Protein AF-A0A7X5N3T6-F1 (afdb_monomer_lite)

InterPro domains:
  IPR005828 Major facilitator, sugar transporter-like [PF00083] (1-88)
  IPR020846 Major facilitator superfamily domain [PS50850] (1-97)
  IPR036259 MFS transporter superfamily [G3DSA:1.20.1250.20] (1-96)
  IPR036259 MFS transporter superfamily [SSF103473] (2-94)
  IPR051084 Proton-coupled symporters [PTHR43528] (1-92)

Structure (mmCIF, N/CA/C/O backbone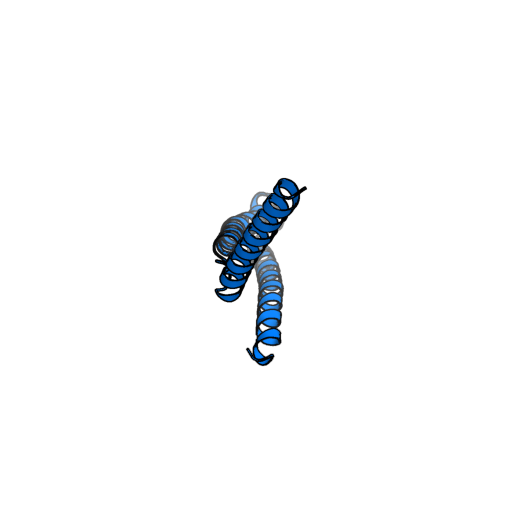):
data_AF-A0A7X5N3T6-F1
#
_entry.id   AF-A0A7X5N3T6-F1
#
loop_
_atom_site.group_PDB
_atom_site.id
_atom_site.type_symbol
_atom_site.label_atom_id
_atom_site.label_alt_id
_atom_site.label_comp_id
_atom_site.label_asym_id
_atom_site.label_entity_id
_atom_site.label_seq_id
_atom_site.pdbx_PDB_ins_code
_atom_site.Cartn_x
_atom_site.Cartn_y
_atom_site.Cartn_z
_atom_site.occupancy
_atom_site.B_iso_or_equiv
_atom_site.auth_seq_id
_atom_site.auth_comp_id
_atom_site.auth_asym_id
_atom_site.auth_atom_id
_atom_site.pdbx_PDB_model_num
ATOM 1 N N . ALA A 1 1 ? -9.650 -1.549 31.954 1.00 47.72 1 ALA A N 1
ATOM 2 C CA . ALA A 1 1 ? -8.711 -2.619 31.566 1.00 47.72 1 ALA A CA 1
ATOM 3 C C . ALA A 1 1 ? -7.387 -1.985 31.121 1.00 47.72 1 ALA A C 1
ATOM 5 O O . ALA A 1 1 ? -7.379 -1.242 30.154 1.00 47.72 1 ALA A O 1
ATOM 6 N N . THR A 1 2 ? -6.348 -2.196 31.932 1.00 45.53 2 THR A N 1
ATOM 7 C CA . THR A 1 2 ? -4.878 -2.061 31.778 1.00 45.53 2 THR A CA 1
ATOM 8 C C . THR A 1 2 ? -4.265 -1.271 30.593 1.00 45.53 2 THR A C 1
ATOM 10 O O . THR A 1 2 ? -4.344 -1.692 29.443 1.00 45.53 2 THR A O 1
ATOM 13 N N . ASP A 1 3 ? -3.499 -0.212 30.906 1.00 59.25 3 ASP A N 1
ATOM 14 C CA . ASP A 1 3 ? -2.739 0.697 30.008 1.00 59.25 3 ASP A CA 1
ATOM 15 C C . ASP A 1 3 ? -1.714 0.046 29.049 1.00 59.25 3 ASP A C 1
ATOM 17 O O . ASP A 1 3 ? -1.221 0.682 28.119 1.00 59.25 3 ASP A O 1
ATOM 21 N N . ARG A 1 4 ? -1.401 -1.242 29.222 1.00 57.84 4 ARG A N 1
ATOM 22 C CA . ARG A 1 4 ? -0.319 -1.948 28.509 1.00 57.84 4 ARG A CA 1
ATOM 23 C C . ARG A 1 4 ? -0.562 -2.140 27.002 1.00 57.84 4 ARG A C 1
ATOM 25 O O . ARG A 1 4 ? 0.394 -2.321 26.254 1.00 57.84 4 ARG A O 1
ATOM 32 N N . ASN A 1 5 ? -1.811 -2.066 26.540 1.00 56.88 5 ASN A N 1
ATOM 33 C CA . ASN A 1 5 ? -2.162 -2.339 25.140 1.00 56.88 5 ASN A CA 1
ATOM 34 C C . ASN A 1 5 ? -2.273 -1.075 24.267 1.00 56.88 5 ASN A C 1
ATOM 36 O O . ASN A 1 5 ? -2.332 -1.191 23.044 1.00 56.88 5 ASN A O 1
ATOM 40 N N . ARG A 1 6 ? -2.252 0.132 24.858 1.00 57.72 6 ARG A N 1
ATOM 41 C CA . ARG A 1 6 ? -2.415 1.398 24.111 1.00 57.72 6 ARG A CA 1
ATOM 42 C C . ARG A 1 6 ? -1.222 1.691 23.198 1.00 57.72 6 ARG A C 1
ATOM 44 O O . ARG A 1 6 ? -1.417 2.097 22.057 1.00 57.72 6 ARG A O 1
ATOM 51 N N . GLY A 1 7 ? -0.003 1.424 23.677 1.00 62.16 7 GLY A N 1
ATOM 52 C CA . GLY A 1 7 ? 1.223 1.569 22.883 1.00 62.16 7 GLY A CA 1
ATOM 53 C C . GLY A 1 7 ? 1.281 0.593 21.705 1.00 62.16 7 GLY A C 1
ATOM 54 O O . GLY A 1 7 ? 1.601 0.995 20.596 1.00 62.16 7 GLY A O 1
ATOM 55 N N . LEU A 1 8 ? 0.870 -0.663 21.915 1.00 63.00 8 LEU A N 1
ATOM 56 C CA . LEU A 1 8 ? 0.837 -1.689 20.866 1.00 63.00 8 LEU A CA 1
ATOM 57 C C . LEU A 1 8 ? -0.176 -1.362 19.760 1.00 63.00 8 LEU A C 1
ATOM 59 O O . LEU A 1 8 ? 0.124 -1.553 18.585 1.00 63.00 8 LEU A O 1
ATOM 63 N N . MET A 1 9 ? -1.347 -0.825 20.120 1.00 63.28 9 MET A N 1
ATOM 64 C CA . MET A 1 9 ? -2.363 -0.396 19.150 1.00 63.28 9 MET A CA 1
ATOM 65 C C . MET A 1 9 ? -1.886 0.799 18.310 1.00 63.28 9 MET A C 1
ATOM 67 O O . MET A 1 9 ? -2.110 0.820 17.102 1.00 63.28 9 MET A O 1
ATOM 71 N N . GLY A 1 10 ? -1.185 1.762 18.922 1.00 64.56 10 GLY A N 1
ATOM 72 C CA . GLY A 1 10 ? -0.584 2.891 18.203 1.00 64.56 10 GLY A CA 1
ATOM 73 C C . GLY A 1 10 ? 0.560 2.469 17.276 1.00 64.56 10 GLY A C 1
ATOM 74 O O . GLY A 1 10 ? 0.592 2.865 16.114 1.00 64.56 10 GLY A O 1
ATOM 75 N N . SER A 1 11 ? 1.460 1.600 17.745 1.00 76.06 11 SER A N 1
ATOM 76 C CA . SER A 1 11 ? 2.565 1.084 16.926 1.00 76.06 11 SER A CA 1
ATOM 77 C C . SER A 1 11 ? 2.089 0.256 15.730 1.00 76.06 11 SER A C 1
ATOM 79 O O . SER A 1 11 ? 2.737 0.280 14.688 1.00 76.06 11 SER A O 1
ATOM 81 N N . TRP A 1 12 ? 0.957 -0.447 15.840 1.00 74.56 12 TRP A N 1
ATOM 82 C CA . TRP A 1 12 ? 0.384 -1.203 14.721 1.00 74.56 12 TRP A CA 1
ATOM 83 C C . TRP A 1 12 ? -0.126 -0.294 13.597 1.00 74.56 12 TRP A C 1
ATOM 85 O O . TRP A 1 12 ? -0.015 -0.634 12.418 1.00 74.56 12 TRP A O 1
ATOM 95 N N . LEU A 1 13 ? -0.654 0.879 13.960 1.00 78.81 13 LEU A N 1
ATOM 96 C CA . LEU A 1 13 ? -1.088 1.895 13.005 1.00 78.81 13 LEU A CA 1
ATOM 97 C C . LEU A 1 13 ? 0.112 2.477 12.245 1.00 78.81 13 LEU A C 1
ATOM 99 O O . LEU A 1 13 ? 0.113 2.499 11.016 1.00 78.81 13 LEU A O 1
ATOM 103 N N . GLU A 1 14 ? 1.158 2.877 12.973 1.00 83.94 14 GLU A N 1
ATOM 104 C CA . GLU A 1 14 ? 2.406 3.390 12.389 1.00 83.94 14 GLU A CA 1
ATOM 105 C C . GLU A 1 14 ? 3.103 2.348 11.509 1.00 83.94 14 GLU A C 1
ATOM 107 O O . GLU A 1 14 ? 3.592 2.663 10.423 1.00 83.94 14 GLU A O 1
ATOM 112 N N . PHE A 1 15 ? 3.090 1.081 11.928 1.00 86.69 15 PHE A N 1
ATOM 113 C CA . P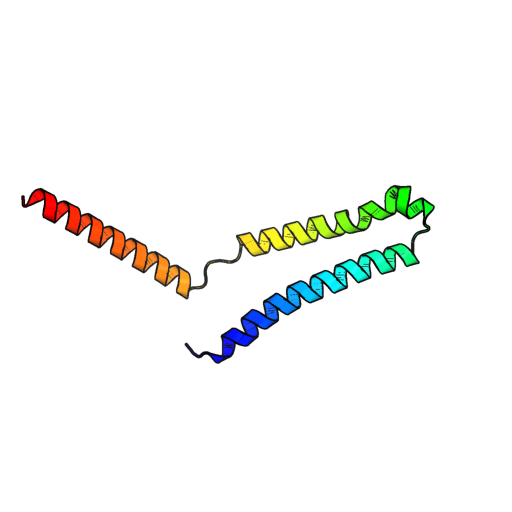HE A 1 15 ? 3.608 -0.020 11.123 1.00 86.69 15 PHE A CA 1
ATOM 114 C C . PHE A 1 15 ? 2.851 -0.168 9.797 1.00 86.69 15 PHE A C 1
ATOM 116 O O . PHE A 1 15 ? 3.478 -0.378 8.760 1.00 86.69 15 PHE A O 1
ATOM 123 N N . GLY A 1 16 ? 1.524 -0.011 9.802 1.00 86.25 16 GLY A N 1
ATOM 124 C CA . GLY A 1 16 ? 0.719 -0.006 8.579 1.00 86.25 16 GLY A CA 1
ATOM 125 C C . GLY A 1 16 ? 1.104 1.131 7.629 1.00 86.25 16 GLY A C 1
ATOM 126 O O . GLY A 1 16 ? 1.280 0.903 6.432 1.00 86.25 16 GLY A O 1
ATOM 127 N N . THR A 1 17 ? 1.304 2.336 8.164 1.00 88.38 17 THR A N 1
ATOM 128 C CA . THR A 1 17 ? 1.710 3.515 7.383 1.00 88.38 17 THR A CA 1
ATOM 129 C C . THR A 1 17 ? 3.107 3.345 6.780 1.00 88.38 17 THR A C 1
ATOM 131 O O . THR A 1 17 ? 3.285 3.497 5.570 1.00 88.38 17 THR A O 1
ATOM 134 N N . LEU A 1 18 ? 4.095 2.967 7.597 1.00 92.88 18 LEU A N 1
ATOM 135 C CA . LEU A 1 18 ? 5.466 2.713 7.142 1.00 92.88 18 LEU A CA 1
ATOM 136 C C . LEU A 1 18 ? 5.528 1.547 6.150 1.00 92.88 18 LEU A C 1
ATOM 138 O O . LEU A 1 18 ? 6.197 1.648 5.122 1.00 92.88 18 LEU A O 1
ATOM 142 N N . GLY A 1 19 ? 4.794 0.467 6.420 1.00 93.50 19 GLY A N 1
ATOM 143 C CA . GLY A 1 19 ? 4.672 -0.672 5.516 1.00 93.50 19 GLY A CA 1
ATOM 144 C C . GLY A 1 19 ? 4.098 -0.269 4.158 1.00 93.50 19 GLY A C 1
ATOM 145 O O . GLY A 1 19 ? 4.639 -0.661 3.124 1.00 93.50 19 GLY A O 1
ATOM 146 N N . GLY A 1 20 ? 3.063 0.576 4.147 1.00 91.31 20 GLY A N 1
ATOM 147 C CA . GLY A 1 20 ? 2.487 1.138 2.925 1.00 91.31 20 GLY A CA 1
ATOM 148 C C . GLY A 1 20 ? 3.486 1.981 2.129 1.00 91.31 20 GLY A C 1
ATOM 149 O O . GLY A 1 20 ? 3.605 1.807 0.915 1.00 91.31 20 GLY A O 1
ATOM 150 N N . TYR A 1 21 ? 4.261 2.839 2.800 1.00 93.94 21 TYR A N 1
ATOM 151 C CA . TYR A 1 21 ? 5.303 3.630 2.139 1.00 93.94 21 TYR A CA 1
ATOM 152 C C . TYR A 1 21 ? 6.399 2.763 1.523 1.00 93.94 21 TYR A C 1
ATOM 154 O O . TYR A 1 21 ? 6.769 2.976 0.366 1.00 93.94 21 TYR A O 1
ATOM 162 N N . ILE A 1 22 ? 6.888 1.762 2.259 1.00 96.12 22 ILE A N 1
ATOM 163 C CA . ILE A 1 22 ? 7.913 0.837 1.763 1.00 96.12 22 ILE A CA 1
ATOM 164 C C . ILE A 1 22 ? 7.379 0.052 0.562 1.00 96.12 22 ILE A C 1
ATOM 166 O O . ILE A 1 22 ? 8.065 -0.039 -0.454 1.00 96.12 22 ILE A O 1
ATOM 170 N N . ALA A 1 23 ? 6.150 -0.464 0.633 1.00 94.06 23 ALA A N 1
ATOM 171 C CA . ALA A 1 23 ? 5.518 -1.170 -0.479 1.00 94.06 23 ALA A CA 1
ATOM 172 C C . ALA A 1 23 ? 5.352 -0.278 -1.722 1.00 94.06 23 ALA A C 1
ATOM 174 O O . ALA A 1 23 ? 5.631 -0.720 -2.840 1.00 94.06 23 ALA A O 1
ATOM 175 N N . GLY A 1 24 ? 4.952 0.985 -1.542 1.00 93.81 24 GLY A N 1
ATOM 176 C CA . GLY A 1 24 ? 4.847 1.956 -2.632 1.00 93.81 24 GLY A CA 1
ATOM 177 C C . GLY A 1 24 ? 6.200 2.234 -3.293 1.00 93.81 24 GLY A C 1
ATOM 178 O O . GLY A 1 24 ? 6.334 2.108 -4.512 1.00 93.81 24 GLY A O 1
ATOM 179 N N . ALA A 1 25 ? 7.223 2.533 -2.490 1.00 94.19 25 ALA A N 1
ATOM 180 C CA . ALA A 1 25 ? 8.580 2.774 -2.978 1.00 94.19 25 ALA A CA 1
ATOM 181 C C . ALA A 1 25 ? 9.168 1.541 -3.684 1.00 94.19 25 ALA A C 1
ATOM 183 O O . ALA A 1 25 ? 9.728 1.661 -4.776 1.00 94.19 25 ALA A O 1
ATOM 184 N N . ALA A 1 26 ? 9.002 0.349 -3.106 1.00 95.12 26 ALA A N 1
ATOM 185 C CA . ALA A 1 26 ? 9.444 -0.908 -3.703 1.00 95.12 26 ALA A CA 1
ATOM 186 C C . ALA A 1 26 ? 8.763 -1.167 -5.054 1.00 95.12 26 ALA A C 1
ATOM 188 O O . ALA A 1 26 ? 9.439 -1.516 -6.019 1.00 95.12 26 ALA A O 1
ATOM 189 N N . THR A 1 27 ? 7.452 -0.927 -5.152 1.00 94.38 27 THR A N 1
ATOM 190 C CA . THR A 1 27 ? 6.698 -1.084 -6.406 1.00 94.38 27 THR A CA 1
ATOM 191 C C . THR A 1 27 ? 7.278 -0.205 -7.512 1.00 94.38 27 THR A C 1
ATOM 193 O O . THR A 1 27 ? 7.589 -0.702 -8.592 1.00 94.38 27 THR A O 1
ATOM 196 N N . VAL A 1 28 ? 7.486 1.088 -7.237 1.00 91.88 28 VAL A N 1
ATOM 197 C CA . VAL A 1 28 ? 8.073 2.028 -8.210 1.00 91.88 28 VAL A CA 1
ATOM 198 C C . VAL A 1 28 ? 9.508 1.634 -8.570 1.00 91.88 28 VAL A C 1
ATOM 200 O O . VAL A 1 28 ? 9.893 1.705 -9.735 1.00 91.88 28 VAL A O 1
ATOM 203 N N . THR A 1 29 ? 10.283 1.165 -7.591 1.00 94.88 29 THR A N 1
ATOM 204 C CA . THR A 1 29 ? 11.676 0.738 -7.789 1.00 94.88 29 THR A CA 1
ATOM 205 C C . THR A 1 29 ? 11.757 -0.463 -8.728 1.00 94.88 29 THR A C 1
ATOM 207 O O . THR A 1 29 ? 12.502 -0.434 -9.705 1.00 94.88 29 THR A O 1
ATOM 210 N N . VAL A 1 30 ? 10.942 -1.495 -8.491 1.00 95.00 30 VAL A N 1
ATOM 211 C CA . VAL A 1 30 ? 10.844 -2.667 -9.376 1.00 95.00 30 VAL A CA 1
ATOM 212 C C . VAL A 1 30 ? 10.430 -2.243 -10.781 1.00 95.00 30 VAL A C 1
ATOM 214 O O . VAL A 1 30 ? 10.990 -2.726 -11.764 1.00 95.00 30 VAL A O 1
ATOM 217 N N . LEU A 1 31 ? 9.496 -1.301 -10.893 1.00 93.75 31 LEU A N 1
ATOM 218 C CA . LEU A 1 31 ? 9.038 -0.795 -12.180 1.00 93.75 31 LEU A CA 1
ATOM 219 C C . LEU A 1 31 ? 10.158 -0.082 -12.958 1.00 93.75 31 LEU A C 1
ATOM 221 O O . LEU A 1 31 ? 10.330 -0.321 -14.148 1.00 93.75 31 LEU A O 1
ATOM 225 N N . HIS A 1 32 ? 10.969 0.729 -12.275 1.00 92.38 32 HIS A N 1
ATOM 226 C CA . HIS A 1 32 ? 12.157 1.364 -12.853 1.00 92.38 32 HIS A CA 1
ATOM 227 C C . HIS A 1 32 ? 13.230 0.355 -13.292 1.00 92.38 32 HIS A C 1
ATOM 229 O O . HIS A 1 32 ? 13.941 0.607 -14.259 1.00 92.38 32 HIS A O 1
ATOM 235 N N . MET A 1 33 ? 13.364 -0.775 -12.592 1.00 94.00 33 MET A N 1
ATOM 236 C CA . MET A 1 33 ? 14.341 -1.816 -12.940 1.00 94.00 33 MET A CA 1
ATOM 237 C C . MET A 1 33 ? 13.880 -2.715 -14.092 1.00 94.00 33 MET A C 1
ATOM 239 O O . MET A 1 33 ? 14.711 -3.301 -14.781 1.00 94.00 33 MET A O 1
ATOM 243 N N . THR A 1 34 ? 12.569 -2.861 -14.281 1.00 93.50 34 THR A N 1
ATOM 244 C CA . THR A 1 34 ? 11.982 -3.808 -15.244 1.00 93.50 34 THR A CA 1
ATOM 245 C C . THR A 1 34 ? 11.551 -3.153 -16.550 1.00 93.50 34 THR A C 1
ATOM 247 O O . THR A 1 34 ? 11.453 -3.838 -17.567 1.00 93.50 34 THR A O 1
ATOM 250 N N . VAL A 1 35 ? 11.301 -1.842 -16.543 1.00 92.81 35 VAL A N 1
ATOM 251 C CA . VAL A 1 35 ? 10.698 -1.118 -17.663 1.00 92.81 35 VAL A CA 1
ATOM 252 C C . VAL A 1 35 ? 11.589 0.052 -18.081 1.00 92.81 35 VAL A C 1
ATOM 254 O O . VAL A 1 35 ? 12.108 0.791 -17.247 1.00 92.81 35 VAL A O 1
ATOM 257 N N . THR A 1 36 ? 11.759 0.250 -19.389 1.00 92.06 36 THR A N 1
ATOM 258 C CA . THR A 1 36 ? 12.519 1.396 -19.919 1.00 92.06 36 THR A CA 1
ATOM 259 C C . THR A 1 36 ? 11.751 2.710 -19.752 1.00 92.06 36 THR A C 1
ATOM 261 O O . THR A 1 36 ? 10.527 2.718 -19.629 1.00 92.06 36 THR A O 1
ATOM 264 N N . GLN A 1 37 ? 12.443 3.851 -19.820 1.00 89.81 37 GLN A N 1
ATOM 265 C CA . GLN A 1 37 ? 11.805 5.166 -19.676 1.00 89.81 37 GLN A CA 1
ATOM 266 C C . GLN A 1 37 ? 10.686 5.409 -20.706 1.00 89.81 37 GLN A C 1
ATOM 268 O O . GLN A 1 37 ? 9.646 5.965 -20.362 1.00 89.81 37 GLN A O 1
ATOM 273 N N . ALA A 1 38 ? 10.858 4.938 -21.945 1.00 91.88 38 ALA A N 1
ATOM 274 C CA . ALA A 1 38 ? 9.832 5.043 -22.982 1.00 91.88 38 ALA A CA 1
ATOM 275 C C . ALA A 1 38 ? 8.575 4.228 -22.631 1.00 91.88 38 ALA A C 1
ATOM 277 O O . ALA A 1 38 ? 7.460 4.734 -22.712 1.00 91.88 38 ALA A O 1
ATOM 278 N N . GLN A 1 39 ? 8.751 2.990 -22.168 1.00 91.62 39 GLN A N 1
ATOM 279 C CA . GLN A 1 39 ? 7.642 2.124 -21.759 1.00 91.62 39 GLN A CA 1
ATOM 280 C C . GLN A 1 39 ? 6.970 2.600 -20.458 1.00 91.62 39 GLN A C 1
ATOM 282 O O . GLN A 1 39 ? 5.764 2.421 -20.287 1.00 91.62 39 GLN A O 1
ATOM 287 N N . MET A 1 40 ? 7.723 3.233 -19.552 1.00 93.25 40 MET A N 1
ATOM 288 C CA . MET A 1 40 ? 7.180 3.854 -18.342 1.00 93.25 40 MET A CA 1
ATOM 289 C C . MET A 1 40 ? 6.172 4.957 -18.682 1.00 93.25 40 MET A C 1
ATOM 291 O O . MET A 1 40 ? 5.097 5.005 -18.082 1.00 93.25 40 MET A O 1
ATOM 295 N N . LEU A 1 41 ? 6.510 5.812 -19.655 1.00 91.56 41 LEU A N 1
ATOM 296 C CA . LEU A 1 41 ? 5.650 6.900 -20.134 1.00 91.56 41 LEU A CA 1
ATOM 297 C C . LEU A 1 41 ? 4.437 6.386 -20.917 1.00 91.56 41 LEU A C 1
ATOM 299 O O . LEU A 1 41 ? 3.359 6.966 -20.818 1.00 91.56 41 LEU A O 1
ATOM 303 N N . ASP A 1 42 ? 4.604 5.289 -21.652 1.00 94.44 42 ASP A N 1
ATOM 304 C CA . ASP A 1 42 ? 3.534 4.677 -22.437 1.00 94.44 42 ASP A CA 1
ATOM 305 C C . ASP A 1 42 ? 2.482 3.993 -21.539 1.00 94.44 42 ASP A C 1
ATOM 307 O O . ASP A 1 42 ? 1.301 4.363 -21.525 1.00 94.44 42 ASP A O 1
ATOM 311 N N . TRP A 1 43 ? 2.912 3.038 -20.706 1.00 91.62 43 TRP A N 1
ATOM 312 C CA . TRP A 1 43 ? 1.992 2.218 -19.907 1.00 91.62 43 TRP A CA 1
ATOM 313 C C . TRP A 1 43 ? 2.452 1.928 -18.476 1.00 91.62 43 TRP A C 1
ATOM 315 O O . TRP A 1 43 ? 1.597 1.674 -17.622 1.00 91.62 43 TRP A O 1
ATOM 325 N N . GLY A 1 44 ? 3.757 1.972 -18.184 1.00 91.25 44 GLY A N 1
ATOM 326 C CA . GLY A 1 44 ? 4.295 1.553 -16.885 1.00 91.25 44 GLY A CA 1
ATOM 327 C C . GLY A 1 44 ? 3.677 2.314 -15.710 1.00 91.25 44 GLY A C 1
ATOM 328 O O . GLY A 1 44 ? 3.306 1.703 -14.707 1.00 91.25 44 GLY A O 1
ATOM 329 N N . TRP A 1 45 ? 3.433 3.618 -15.867 1.00 91.69 45 TRP A N 1
ATOM 330 C CA . TRP A 1 45 ? 2.815 4.454 -14.831 1.00 91.69 45 TRP A CA 1
ATOM 331 C C . TRP A 1 45 ? 1.448 3.953 -14.338 1.00 91.69 45 TRP A C 1
ATOM 333 O O . TRP A 1 45 ? 1.022 4.342 -13.255 1.00 91.69 45 TRP A O 1
ATOM 343 N N . ARG A 1 46 ? 0.752 3.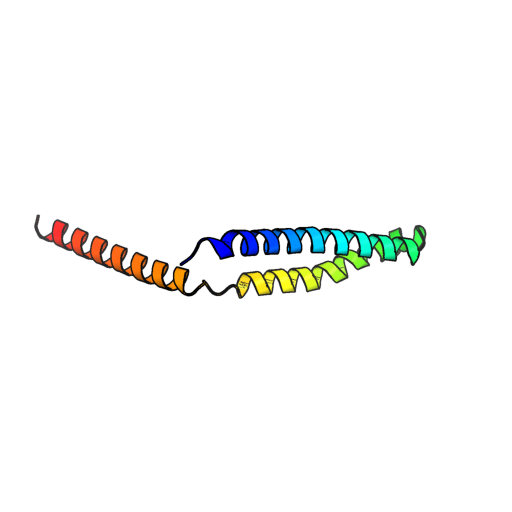092 -15.094 1.00 94.69 46 ARG A N 1
ATOM 344 C CA . ARG A 1 46 ? -0.562 2.539 -14.723 1.00 94.69 46 ARG A CA 1
ATOM 345 C C . ARG A 1 46 ? -0.461 1.410 -13.696 1.00 94.69 46 ARG A C 1
ATOM 347 O O . ARG A 1 46 ? -1.406 1.193 -12.940 1.00 94.69 46 ARG A O 1
ATOM 354 N N . VAL A 1 47 ? 0.668 0.702 -13.647 1.00 93.38 47 VAL A N 1
ATOM 355 C CA . VAL A 1 47 ? 0.867 -0.477 -12.784 1.00 93.38 47 VAL A CA 1
ATOM 356 C C . VAL A 1 47 ? 0.674 -0.157 -11.294 1.00 93.38 47 VAL A C 1
ATOM 358 O O . VAL A 1 47 ? -0.087 -0.876 -10.643 1.00 93.38 47 VAL A O 1
ATOM 361 N N . PRO A 1 48 ? 1.247 0.930 -10.735 1.00 92.00 48 PRO A N 1
ATOM 362 C CA . PRO A 1 48 ? 1.023 1.293 -9.338 1.00 92.00 48 PRO A CA 1
ATOM 363 C C . PRO A 1 48 ? -0.455 1.540 -9.018 1.00 92.00 48 PRO A C 1
ATOM 365 O O . PRO A 1 48 ? -0.919 1.136 -7.957 1.00 92.00 48 PRO A O 1
ATOM 368 N N . PHE A 1 49 ? -1.224 2.135 -9.938 1.00 91.31 49 PHE A N 1
ATOM 369 C CA . PHE A 1 49 ? -2.657 2.383 -9.737 1.00 91.31 49 PHE A CA 1
ATOM 370 C C . PHE A 1 49 ? -3.486 1.099 -9.783 1.00 91.31 49 PHE A C 1
ATOM 372 O O . PHE A 1 49 ? -4.406 0.935 -8.982 1.00 91.31 49 PHE A O 1
ATOM 379 N N . LEU A 1 50 ? -3.144 0.168 -10.678 1.00 94.25 50 LEU A N 1
ATOM 380 C CA . LEU A 1 50 ? -3.793 -1.143 -10.749 1.00 94.25 50 LEU A CA 1
ATOM 381 C C . LEU A 1 50 ? -3.540 -1.985 -9.496 1.00 94.25 50 LEU A C 1
ATOM 383 O O . LEU A 1 50 ? -4.403 -2.770 -9.123 1.00 94.25 50 LEU A O 1
ATOM 387 N N . ILE A 1 51 ? -2.396 -1.806 -8.833 1.00 92.88 51 ILE A N 1
ATOM 388 C CA . ILE A 1 51 ? -2.097 -2.434 -7.539 1.00 92.88 51 ILE A CA 1
ATOM 389 C C . ILE A 1 51 ? -2.811 -1.688 -6.400 1.00 92.88 51 ILE A C 1
ATOM 391 O O . ILE A 1 51 ? -3.410 -2.308 -5.519 1.00 92.88 51 ILE A O 1
ATOM 395 N N . ALA A 1 52 ? -2.793 -0.353 -6.428 1.00 90.88 52 ALA A N 1
ATOM 396 C CA . ALA A 1 52 ? -3.414 0.484 -5.407 1.00 90.88 52 ALA A CA 1
ATOM 397 C C . ALA A 1 52 ? -4.944 0.353 -5.374 1.00 90.88 52 ALA A C 1
ATOM 399 O O . ALA A 1 52 ? -5.525 0.462 -4.300 1.00 90.88 52 ALA A O 1
ATOM 400 N N . GLY A 1 53 ? -5.606 0.089 -6.504 1.00 94.19 53 GLY A N 1
ATOM 401 C CA . GLY A 1 53 ? -7.062 -0.081 -6.572 1.00 94.19 53 GLY A CA 1
ATOM 402 C C . GLY A 1 53 ? -7.582 -1.219 -5.678 1.00 94.19 53 GLY A C 1
ATOM 403 O O . GLY A 1 53 ? -8.339 -0.950 -4.744 1.00 94.19 53 GLY A O 1
ATOM 404 N N . PRO A 1 54 ? -7.164 -2.480 -5.896 1.00 94.44 54 PRO A N 1
ATOM 405 C CA . PRO A 1 54 ? -7.520 -3.614 -5.044 1.00 94.44 54 PRO A CA 1
ATOM 406 C C . PRO A 1 54 ? -7.098 -3.431 -3.584 1.00 94.44 54 PRO A C 1
ATOM 408 O O . PRO A 1 54 ? -7.877 -3.744 -2.686 1.00 94.44 54 PRO A O 1
ATOM 411 N N . LEU A 1 55 ? -5.901 -2.885 -3.331 1.00 91.31 55 LEU A N 1
ATOM 412 C CA . LEU A 1 55 ? -5.442 -2.587 -1.969 1.00 91.31 55 LEU A CA 1
ATOM 413 C C . LEU A 1 55 ? -6.316 -1.526 -1.286 1.00 91.31 55 LEU A C 1
ATOM 415 O O . LEU A 1 55 ? -6.644 -1.659 -0.110 1.00 91.31 55 LEU A O 1
ATOM 419 N N . GLY A 1 56 ? -6.739 -0.502 -2.024 1.00 91.00 56 GLY A N 1
ATOM 420 C CA . GLY A 1 56 ? -7.653 0.533 -1.554 1.00 91.00 56 GLY A CA 1
ATOM 421 C C . GLY A 1 56 ? -9.052 -0.011 -1.281 1.00 91.00 56 GLY A C 1
ATOM 422 O O . GLY A 1 56 ? -9.641 0.331 -0.260 1.00 91.00 56 GLY A O 1
ATOM 423 N N . LEU A 1 57 ? -9.560 -0.912 -2.128 1.00 93.56 57 LEU A N 1
ATOM 424 C CA . LEU A 1 57 ? -10.813 -1.633 -1.879 1.00 93.56 57 LEU A CA 1
ATOM 425 C C . LEU A 1 57 ? -10.721 -2.515 -0.631 1.00 93.56 57 LEU A C 1
ATOM 427 O O . LEU A 1 57 ? -11.656 -2.537 0.163 1.00 93.56 57 LEU A O 1
ATOM 431 N N . LEU A 1 58 ? -9.591 -3.194 -0.421 1.00 88.88 58 LEU A N 1
ATOM 432 C CA . LEU A 1 58 ? -9.302 -3.929 0.813 1.00 88.88 58 LEU A CA 1
ATOM 433 C C . LEU A 1 58 ? -9.282 -2.998 2.029 1.00 88.88 58 LEU A C 1
ATOM 435 O O . LEU A 1 58 ? -9.908 -3.308 3.040 1.00 88.88 58 LEU A O 1
ATOM 439 N N . GLY A 1 59 ? -8.629 -1.840 1.926 1.00 87.81 59 GLY A N 1
ATOM 440 C CA . GLY A 1 59 ? -8.623 -0.824 2.979 1.00 87.81 59 GLY A CA 1
ATOM 441 C C . GLY A 1 59 ? -10.023 -0.282 3.278 1.00 87.81 59 GLY A C 1
ATOM 442 O O . GLY A 1 59 ? -10.399 -0.144 4.440 1.00 87.81 59 GLY A O 1
ATOM 443 N N . LEU A 1 60 ? -10.831 -0.044 2.243 1.00 89.25 60 LEU A N 1
ATOM 444 C CA . LEU A 1 60 ? -12.229 0.359 2.379 1.00 89.25 60 LEU A CA 1
ATOM 445 C C . LEU A 1 60 ? -13.065 -0.750 3.024 1.00 89.25 60 LEU A C 1
ATOM 447 O O . LEU A 1 60 ? -13.853 -0.470 3.921 1.00 89.25 60 LEU A O 1
ATOM 451 N N . TYR A 1 61 ? -12.863 -2.005 2.624 1.00 86.06 61 TYR A N 1
ATOM 452 C CA . TYR A 1 61 ? -13.525 -3.160 3.224 1.00 86.06 61 TYR A CA 1
ATOM 453 C C . TYR A 1 61 ? -13.183 -3.294 4.708 1.00 86.06 61 TYR A C 1
ATOM 455 O O . TYR A 1 61 ? -14.086 -3.432 5.529 1.00 86.06 61 TYR A O 1
ATOM 463 N N . MET A 1 62 ? -11.902 -3.186 5.071 1.00 83.06 62 MET A N 1
ATOM 464 C CA . MET A 1 62 ? -11.475 -3.163 6.472 1.00 83.06 62 MET A CA 1
ATOM 465 C C . MET A 1 62 ? -12.147 -2.019 7.226 1.00 83.06 62 MET A C 1
ATOM 467 O O . MET A 1 62 ? -12.659 -2.229 8.319 1.00 83.06 62 MET A O 1
ATOM 471 N N . ARG A 1 63 ? -12.222 -0.831 6.623 1.00 82.56 63 ARG A N 1
ATOM 472 C CA . ARG A 1 63 ? -12.872 0.333 7.231 1.00 82.56 63 ARG A CA 1
ATOM 473 C C . ARG A 1 63 ? -14.375 0.135 7.439 1.00 82.56 63 ARG A C 1
ATOM 475 O O . ARG A 1 63 ? -14.898 0.606 8.439 1.00 82.56 63 ARG A O 1
ATOM 482 N N . MET A 1 64 ? -15.052 -0.570 6.533 1.00 80.75 64 MET A N 1
ATOM 483 C CA . MET A 1 64 ? -16.473 -0.915 6.667 1.00 80.75 64 MET A CA 1
ATOM 484 C C . MET A 1 64 ? -16.721 -2.045 7.674 1.00 80.75 64 MET A C 1
ATOM 486 O O . MET A 1 64 ? -17.803 -2.117 8.245 1.00 80.75 64 MET A O 1
ATOM 490 N N . LYS A 1 65 ? -15.740 -2.933 7.880 1.00 68.94 65 LYS A N 1
ATOM 491 C CA . LYS A 1 65 ? -15.858 -4.128 8.7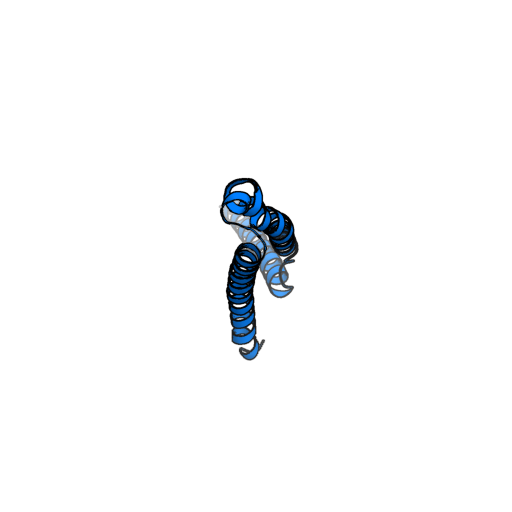30 1.00 68.94 65 LYS A CA 1
ATOM 492 C C . LYS A 1 65 ? -15.153 -4.008 10.081 1.00 68.94 65 LYS A C 1
ATOM 494 O O . LYS A 1 65 ? -15.081 -4.992 10.817 1.00 68.94 65 LYS A O 1
ATOM 499 N N . LEU A 1 66 ? -14.627 -2.830 10.416 1.00 64.50 66 LEU A N 1
ATOM 500 C CA . LEU A 1 66 ? -14.285 -2.479 11.790 1.00 64.50 66 LEU A CA 1
ATOM 501 C C . LEU A 1 66 ? -15.603 -2.388 12.576 1.00 64.50 66 LEU A C 1
ATOM 503 O O . LEU A 1 66 ? -16.138 -1.310 12.809 1.00 64.50 66 LEU A O 1
ATOM 507 N N . GLU A 1 67 ? -16.168 -3.544 12.921 1.00 56.81 67 GLU A N 1
ATOM 508 C CA . GLU A 1 67 ? -17.279 -3.626 13.855 1.00 56.81 67 GLU A CA 1
ATOM 509 C C . GLU A 1 67 ? -16.827 -3.012 15.173 1.00 56.81 67 GLU A C 1
ATOM 511 O O . GLU A 1 67 ? -15.741 -3.304 15.691 1.00 56.81 67 GLU A O 1
ATOM 516 N N . GLU A 1 68 ? -17.659 -2.105 15.674 1.00 53.25 68 GLU A N 1
ATOM 517 C CA . GLU A 1 68 ? -17.389 -1.345 16.876 1.00 53.25 68 GLU A CA 1
ATOM 518 C C . GLU A 1 68 ? -17.009 -2.299 18.004 1.00 53.25 68 GLU A C 1
ATOM 520 O O . GLU A 1 68 ? -17.728 -3.254 18.312 1.00 53.25 68 GLU A O 1
ATOM 525 N N . THR A 1 69 ? -15.834 -2.065 18.596 1.00 62.06 69 THR A N 1
ATOM 526 C CA . THR A 1 69 ? -15.343 -2.880 19.713 1.00 62.06 69 THR A CA 1
ATOM 527 C C . THR A 1 69 ? -16.464 -3.090 20.742 1.00 62.06 69 THR A C 1
ATOM 529 O O . THR A 1 69 ? -17.258 -2.174 20.957 1.00 62.06 69 THR A O 1
ATOM 532 N N . PRO A 1 70 ? -16.555 -4.248 21.423 1.00 57.09 70 PRO A N 1
ATOM 533 C CA . PRO A 1 70 ? -17.651 -4.531 22.360 1.00 57.09 70 PRO A CA 1
ATOM 534 C C . PRO A 1 70 ? -17.818 -3.457 23.451 1.00 57.09 70 PRO A C 1
ATOM 536 O O . PRO A 1 70 ? -18.917 -3.258 23.960 1.00 57.09 70 PRO A O 1
ATOM 539 N N . ALA A 1 71 ? -16.748 -2.717 23.762 1.00 58.47 71 ALA A N 1
ATOM 540 C CA . ALA A 1 71 ? -16.781 -1.552 24.641 1.00 58.47 71 ALA A CA 1
ATOM 541 C C . ALA A 1 71 ? -17.530 -0.343 24.048 1.00 58.47 71 ALA A C 1
ATOM 543 O O . ALA A 1 71 ? -18.204 0.370 24.782 1.00 58.47 71 ALA A O 1
ATOM 544 N N . PHE A 1 72 ? -17.421 -0.111 22.741 1.00 60.34 72 PHE A N 1
ATOM 545 C CA . PHE A 1 72 ? -18.081 0.995 22.053 1.00 60.34 72 PHE A CA 1
ATOM 546 C C . PHE A 1 72 ? -19.576 0.710 21.856 1.00 60.34 72 PHE A C 1
ATOM 548 O O . PHE A 1 72 ? -20.391 1.562 22.177 1.00 60.34 72 PHE A O 1
ATOM 555 N N . ARG A 1 73 ? -19.957 -0.531 21.516 1.00 65.94 73 ARG A N 1
ATOM 556 C CA . ARG A 1 73 ? -21.372 -0.957 21.508 1.00 65.94 73 ARG A CA 1
ATOM 557 C C . ARG A 1 73 ? -22.072 -0.744 22.854 1.00 65.94 73 ARG A C 1
ATOM 559 O O . ARG A 1 73 ? -23.164 -0.189 22.897 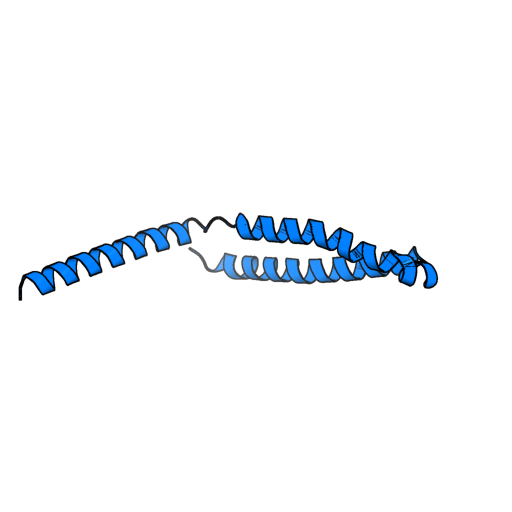1.00 65.94 73 ARG A O 1
ATOM 566 N N . ALA A 1 74 ? -21.424 -1.140 23.953 1.00 68.75 74 ALA A N 1
ATOM 567 C CA . ALA A 1 74 ? -21.962 -0.941 25.299 1.00 68.75 74 ALA A CA 1
ATOM 568 C C . ALA A 1 74 ? -22.087 0.549 25.671 1.00 68.75 74 ALA A C 1
ATOM 570 O O . ALA A 1 74 ? -22.967 0.921 26.444 1.00 68.75 74 ALA A O 1
ATOM 571 N N . TYR A 1 75 ? -21.218 1.405 25.125 1.00 69.38 75 TYR A N 1
ATOM 572 C CA . TYR A 1 75 ? -21.288 2.851 25.320 1.00 69.38 75 TYR A CA 1
ATOM 573 C C . TYR A 1 75 ? -22.448 3.473 24.531 1.00 69.38 75 TYR A C 1
ATOM 575 O O . TYR A 1 75 ? -23.196 4.275 25.088 1.00 69.38 75 TYR A O 1
ATOM 583 N N . THR A 1 76 ? -22.646 3.056 23.276 1.00 71.00 76 THR A N 1
ATOM 584 C CA . THR A 1 76 ? -23.756 3.513 22.428 1.00 71.00 76 THR A CA 1
ATOM 585 C C . THR A 1 76 ? -25.106 3.135 23.038 1.00 71.00 76 THR A C 1
ATOM 587 O O . THR A 1 76 ? -25.943 4.013 23.244 1.00 71.00 76 THR A O 1
ATOM 590 N N . GLU A 1 77 ? -25.284 1.878 23.459 1.00 75.25 77 GLU A N 1
ATOM 591 C CA . GLU A 1 77 ? -26.516 1.414 24.121 1.00 75.25 77 GLU A CA 1
ATOM 592 C C . GLU A 1 77 ? -26.816 2.197 25.417 1.00 75.25 77 GLU A C 1
ATOM 594 O O . GLU A 1 77 ? -27.962 2.579 25.666 1.00 75.25 77 GLU A O 1
ATOM 599 N N . GLN A 1 78 ? -25.793 2.503 26.226 1.00 77.50 78 GLN A N 1
ATOM 600 C CA . GLN A 1 78 ? -25.959 3.327 27.432 1.00 77.50 78 GLN A CA 1
ATOM 601 C C . GLN A 1 78 ? -26.282 4.792 27.113 1.00 77.50 78 GLN A C 1
ATOM 603 O O . GLN A 1 78 ? -27.049 5.423 27.845 1.00 77.50 78 GLN A O 1
ATOM 608 N N . SER A 1 79 ? -25.707 5.349 26.045 1.00 76.19 79 SER A N 1
ATOM 609 C CA . SER A 1 79 ? -25.989 6.723 25.620 1.00 76.19 79 SER A CA 1
ATOM 610 C C . SER A 1 79 ? -27.420 6.878 25.096 1.00 76.19 79 SER A C 1
ATOM 612 O O . SER A 1 79 ? -28.118 7.800 25.518 1.00 76.19 79 SER A O 1
ATOM 614 N N . GLU A 1 80 ? -27.907 5.917 24.305 1.00 79.19 80 GLU A N 1
ATOM 615 C CA . GLU A 1 80 ? -29.287 5.903 23.811 1.00 79.19 80 GLU A CA 1
ATOM 616 C C . GLU A 1 80 ? -30.302 5.729 24.951 1.00 79.19 80 GLU A C 1
ATOM 618 O O . GLU A 1 80 ? -31.359 6.364 24.947 1.00 79.19 80 GLU A O 1
ATOM 623 N N . GLN A 1 81 ? -29.993 4.903 25.959 1.00 79.50 81 GLN A N 1
ATOM 624 C CA . GLN A 1 81 ? -30.837 4.772 27.152 1.00 79.50 81 GLN A CA 1
ATOM 625 C C . GLN A 1 81 ? -30.903 6.079 27.951 1.00 79.50 81 GLN A C 1
ATOM 627 O O . GLN A 1 81 ? -31.999 6.511 28.313 1.00 79.50 8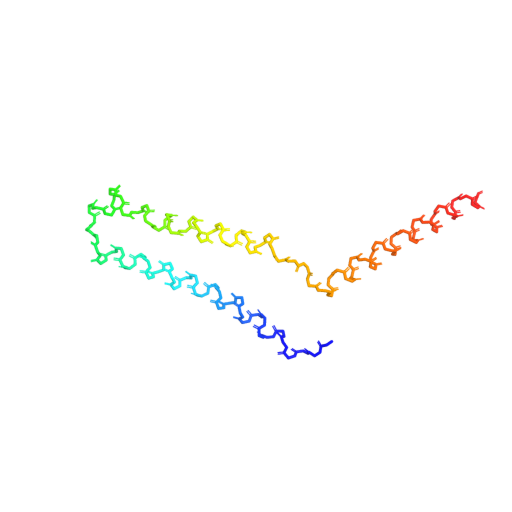1 GLN A O 1
ATOM 632 N N . ARG A 1 82 ? -29.766 6.757 28.161 1.00 80.00 82 ARG A N 1
ATOM 633 C CA . ARG A 1 82 ? -29.728 8.055 28.855 1.00 80.00 82 ARG A CA 1
ATOM 634 C C . ARG A 1 82 ? -30.491 9.144 28.110 1.00 80.00 82 ARG A C 1
ATOM 636 O O . ARG A 1 82 ? -31.181 9.935 28.752 1.00 80.00 82 ARG A O 1
ATOM 643 N N . GLU A 1 83 ? -30.406 9.196 26.784 1.00 80.06 83 GLU A N 1
ATOM 644 C CA . GLU A 1 83 ? -31.185 10.153 25.989 1.00 80.06 83 GLU A CA 1
ATOM 645 C C . GLU A 1 83 ? -32.688 9.884 26.085 1.00 80.06 83 GLU A C 1
ATOM 647 O O . GLU A 1 83 ? -33.462 10.824 26.275 1.00 80.06 83 GLU A O 1
ATOM 652 N N . ARG A 1 84 ? -33.114 8.614 26.041 1.00 79.81 84 ARG A N 1
ATOM 653 C CA . ARG A 1 84 ? -34.530 8.245 26.213 1.00 79.81 84 ARG A CA 1
ATOM 654 C C . ARG A 1 84 ? -35.054 8.586 27.604 1.00 79.81 84 ARG A C 1
ATOM 656 O O . ARG A 1 84 ? -36.161 9.109 27.716 1.00 79.81 84 ARG A O 1
ATOM 663 N N . GLU A 1 85 ? -34.271 8.332 28.649 1.00 80.25 85 GLU A N 1
ATOM 664 C CA . GLU A 1 85 ? -34.631 8.694 30.025 1.00 80.25 85 GLU A CA 1
ATOM 665 C C . GLU A 1 85 ? -34.713 10.213 30.208 1.00 80.25 85 GLU A C 1
ATOM 667 O O . GLU A 1 85 ? -35.674 10.711 30.794 1.00 80.25 85 GLU A O 1
ATOM 672 N N . THR A 1 86 ? -33.762 10.959 29.642 1.00 82.56 86 THR A N 1
ATOM 673 C CA . THR A 1 86 ? -33.742 12.429 29.706 1.00 82.56 86 THR A CA 1
ATOM 674 C C . THR A 1 86 ? -34.913 13.036 28.926 1.00 82.56 86 THR A C 1
ATOM 676 O O . THR A 1 86 ? -35.567 13.959 29.411 1.00 82.56 86 THR A O 1
ATOM 679 N N . ALA A 1 87 ? -35.242 12.491 27.751 1.00 81.19 87 ALA A N 1
ATOM 680 C CA . ALA A 1 87 ? -36.393 12.917 26.956 1.00 81.19 87 ALA A CA 1
ATOM 681 C C . ALA A 1 87 ? -37.726 12.604 27.657 1.00 81.19 87 ALA A C 1
ATOM 683 O O . ALA A 1 87 ? -38.615 13.457 27.703 1.00 81.19 87 ALA A O 1
ATOM 684 N N . ALA A 1 88 ? -37.856 11.417 28.259 1.00 81.88 88 ALA A N 1
ATOM 685 C CA . ALA A 1 88 ? -39.037 11.042 29.035 1.00 81.88 88 ALA A CA 1
ATOM 686 C C . ALA A 1 88 ? -39.211 11.937 30.273 1.00 81.88 88 ALA A C 1
ATOM 688 O O . ALA A 1 88 ? -40.319 12.395 30.555 1.00 81.88 88 ALA A O 1
ATOM 689 N N . GLN A 1 89 ? -38.122 12.246 30.984 1.00 83.12 89 GLN A N 1
ATOM 690 C CA . GLN A 1 89 ? -38.143 13.172 32.119 1.00 83.12 89 GLN A CA 1
ATOM 691 C C . GLN A 1 89 ? -38.496 14.602 31.692 1.00 83.12 89 GLN A C 1
ATOM 693 O O . GLN A 1 89 ? -39.314 15.248 32.349 1.00 83.12 89 GLN A O 1
ATOM 698 N N . GLY A 1 90 ? -37.949 15.089 30.576 1.00 81.69 90 GLY A N 1
ATOM 699 C CA . GLY A 1 90 ? -38.287 16.404 30.026 1.00 81.69 90 GLY A CA 1
ATOM 700 C C . GLY A 1 90 ? -39.772 16.529 29.676 1.00 81.69 90 GLY A C 1
ATOM 701 O O . GLY A 1 90 ? -40.417 17.507 30.053 1.00 81.69 90 GLY A O 1
ATOM 702 N N . LEU A 1 91 ? -40.344 15.499 29.046 1.00 82.12 91 LEU A N 1
ATOM 703 C CA . LEU A 1 91 ? -41.765 15.456 28.695 1.00 82.12 91 LEU A CA 1
ATOM 704 C C . LEU A 1 91 ? -42.670 15.444 29.939 1.00 82.12 91 LEU A C 1
ATOM 706 O O . LEU A 1 91 ? -43.657 16.176 30.005 1.00 82.12 91 LEU A O 1
ATOM 710 N N . LEU A 1 92 ? -42.308 14.655 30.956 1.00 84.06 92 LEU A N 1
ATOM 711 C CA . LEU A 1 92 ? -43.031 14.601 32.232 1.00 84.06 92 LEU A CA 1
ATOM 712 C C . LEU A 1 92 ? -42.952 15.919 33.011 1.00 84.06 92 LEU A C 1
ATOM 714 O O . LEU A 1 92 ? -43.891 16.262 33.729 1.00 84.06 92 LEU A O 1
ATOM 718 N N . THR A 1 93 ? -41.848 16.653 32.872 1.00 82.56 93 THR A N 1
ATOM 719 C CA . THR A 1 93 ? -41.673 17.966 33.506 1.00 82.56 93 THR A CA 1
ATOM 720 C C . THR A 1 93 ? -42.541 19.024 32.824 1.00 82.56 93 THR A C 1
ATOM 722 O O . THR A 1 93 ? -43.138 19.842 33.515 1.00 82.56 93 THR A O 1
ATOM 725 N N . MET A 1 94 ? -42.691 18.973 31.493 1.00 78.50 94 MET A N 1
ATOM 726 C CA . MET A 1 94 ? -43.588 19.881 30.764 1.00 78.50 94 MET A CA 1
ATOM 727 C C . MET A 1 94 ? -45.075 19.611 31.027 1.00 78.50 94 MET A C 1
ATOM 729 O O . MET A 1 94 ? -45.847 20.555 31.085 1.00 78.50 94 MET A O 1
ATOM 733 N N . LEU A 1 95 ? -45.486 18.351 31.199 1.00 77.19 95 LEU A N 1
ATOM 734 C CA . LEU A 1 95 ? -46.891 17.990 31.459 1.00 77.19 95 LEU A CA 1
ATOM 735 C C . LEU A 1 95 ? -47.353 18.251 32.905 1.00 77.19 95 LEU A C 1
ATOM 737 O O . LEU A 1 95 ? -48.542 18.139 33.195 1.00 77.19 95 LEU A O 1
ATOM 741 N N . ARG A 1 96 ? -46.422 18.531 33.825 1.00 75.12 96 ARG A N 1
ATOM 742 C CA . ARG A 1 96 ? -46.707 18.857 35.234 1.00 75.12 96 ARG A CA 1
ATOM 743 C C . ARG A 1 96 ? -46.788 20.364 35.519 1.00 75.12 96 ARG A C 1
ATOM 745 O O . ARG A 1 96 ? -47.099 20.717 36.656 1.00 75.12 96 ARG A O 1
ATOM 752 N N . LEU A 1 97 ? -46.493 21.208 34.530 1.00 60.25 97 LEU A N 1
ATOM 753 C CA . LEU A 1 97 ? -46.660 22.668 34.539 1.00 60.25 97 LEU A CA 1
ATOM 754 C C . LEU A 1 97 ? -47.996 23.049 33.893 1.00 60.25 97 LEU A C 1
ATOM 756 O O . LEU A 1 97 ? -48.597 24.031 34.377 1.00 60.25 97 LEU A O 1
#

Secondary structure (DSSP, 8-state):
--GGGHHHHHHHHHHHHHHHHHHHHHHHHHHHHHS-HHHHHHTGGGHHHHHHHHHHHHHHHHHHH-PPPHHHHHHHHHHHHHHHHHHHHHHHHHTT-

Foldseek 3Di:
DDPPCPVVVVVVVVCVVVVVVVVLVVLVVVLPVPDDPVVCVVPSVCVSVVVVVVVVVVVVVVVVPPDPDPVVVVVVVVVVVVVVVVVVVVVVVVVVD

Radius of gyration: 25.12 Å; chains: 1; bounding box: 61×27×58 Å

Sequence (97 aa):
ATDRNRGLMGSWLEFGTLGGYIAGAATVTVLHMTVTQAQMLDWGWRVPFLIAGPLGLLGLYMRMKLEETPAFRAYTEQSEQRERETAAQGLLTMLRL

pLDDT: mean 81.3, std 13.18, range [45.53, 96.12]

Organism: Xanthomonas perforans (NCBI:txid442694)